Protein AF-A0A955C4C1-F1 (afdb_monomer_lite)

Sequence (138 aa):
RIKVFDVSSGAADKIATFLPFGDAFRGGVSVAVGDVNGDGTADLIAAAGVLGESHVEIYDGETGAMLDAFQLFADNPSSSPLRIAAKDFDGDGTLDNLFAALGSDKEISEVRQTTLDGSLVDTLVEDDDLFFGGYFLG

pLDDT: mean 85.58, std 10.73, range [47.62, 97.44]

Foldseek 3Di:
DDWQFDCVVVDTHTDDDDQPPHPPADQDWAWEWFAAPPPLAIKIWIFGAAQRQRKIWIADRPPRHTPAIDRQPPVPGHRHTKHWYWDDDPPPRHTFWIWIFGDDQFDRQWIFIAGPNNHTDDIDGD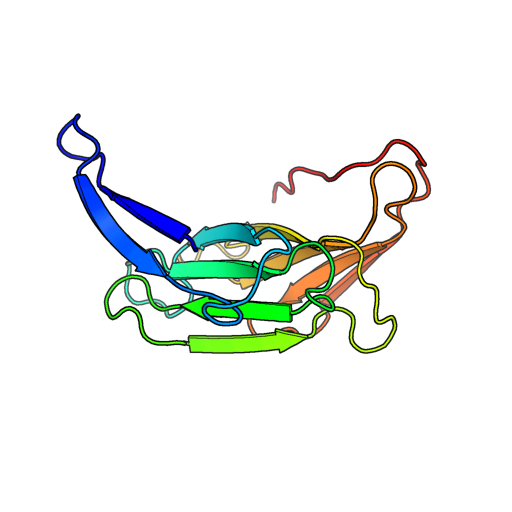PDRRDPDDDDDD

Structure (mmCIF, N/CA/C/O backbone):
data_AF-A0A955C4C1-F1
#
_entry.id   AF-A0A955C4C1-F1
#
loop_
_atom_site.group_PDB
_atom_site.id
_atom_site.type_symbol
_atom_site.label_atom_id
_atom_site.label_alt_id
_atom_site.label_comp_id
_atom_site.label_asym_id
_atom_site.label_entity_id
_atom_site.label_seq_id
_atom_site.pdbx_PDB_ins_code
_atom_site.Cartn_x
_atom_site.Cartn_y
_atom_site.Cartn_z
_atom_site.occupancy
_atom_site.B_iso_or_equiv
_atom_site.auth_seq_id
_atom_site.auth_comp_id
_atom_site.auth_asym_id
_atom_site.auth_atom_id
_atom_site.pdbx_PDB_model_num
ATOM 1 N N . ARG A 1 1 ? -6.569 -9.929 -2.643 1.00 89.00 1 ARG A N 1
ATOM 2 C CA . ARG A 1 1 ? -7.674 -9.671 -1.683 1.00 89.00 1 ARG A CA 1
ATOM 3 C C . ARG A 1 1 ? -7.084 -9.425 -0.310 1.00 89.00 1 ARG A C 1
ATOM 5 O O . ARG A 1 1 ? -6.317 -10.262 0.151 1.00 89.00 1 ARG A O 1
ATOM 12 N N . ILE A 1 2 ? -7.497 -8.341 0.331 1.00 93.00 2 ILE A N 1
ATOM 13 C CA . ILE A 1 2 ? -7.137 -7.963 1.699 1.00 93.00 2 ILE A CA 1
ATOM 14 C C . ILE A 1 2 ? -8.403 -8.051 2.553 1.00 93.00 2 ILE A C 1
ATOM 16 O O . ILE A 1 2 ? -9.497 -7.757 2.073 1.00 93.00 2 ILE A O 1
ATOM 20 N N . LYS A 1 3 ? -8.275 -8.508 3.797 1.00 93.62 3 LYS A N 1
ATOM 21 C CA . LYS A 1 3 ? -9.360 -8.504 4.785 1.00 93.62 3 LYS A CA 1
ATOM 22 C C . LYS A 1 3 ? -8.910 -7.650 5.957 1.00 93.62 3 LYS A C 1
ATOM 24 O O . LYS A 1 3 ? -7.807 -7.868 6.449 1.00 93.62 3 LYS A O 1
ATOM 29 N N . VAL A 1 4 ? -9.771 -6.742 6.392 1.00 92.62 4 VAL A N 1
ATOM 30 C CA . VAL A 1 4 ? -9.514 -5.883 7.549 1.00 92.62 4 VAL A CA 1
ATOM 31 C C . VAL A 1 4 ? -10.325 -6.403 8.721 1.00 92.62 4 VAL A C 1
ATOM 33 O O . VAL A 1 4 ? -11.488 -6.789 8.553 1.00 92.62 4 VAL A O 1
ATOM 36 N N . PHE A 1 5 ? -9.689 -6.445 9.884 1.00 92.75 5 PHE A N 1
ATOM 37 C CA . PHE A 1 5 ? -10.282 -6.912 11.125 1.00 92.75 5 PHE A CA 1
ATOM 38 C C . PHE A 1 5 ? -10.133 -5.829 12.188 1.00 92.75 5 PHE A C 1
ATOM 40 O O . PHE A 1 5 ? -9.036 -5.305 12.366 1.00 92.75 5 PHE A O 1
ATOM 47 N N . ASP A 1 6 ? -11.218 -5.536 12.892 1.00 89.75 6 ASP A N 1
ATOM 48 C CA . ASP A 1 6 ? -11.173 -4.838 14.170 1.00 89.75 6 ASP A CA 1
ATOM 49 C C . ASP A 1 6 ? -10.806 -5.856 15.258 1.00 89.75 6 ASP A C 1
ATOM 51 O O . ASP A 1 6 ? -11.292 -6.988 15.253 1.00 89.75 6 ASP A O 1
ATOM 55 N N . VAL A 1 7 ? -9.908 -5.468 16.159 1.00 92.38 7 VAL A N 1
ATOM 56 C CA . VAL A 1 7 ? -9.445 -6.284 17.292 1.00 92.38 7 VAL A CA 1
ATOM 57 C C . VAL A 1 7 ? -9.650 -5.590 18.642 1.00 92.38 7 VAL A C 1
ATOM 59 O O . VAL A 1 7 ? -9.230 -6.112 19.677 1.00 92.38 7 VAL A O 1
ATOM 62 N N . SER A 1 8 ? -10.306 -4.427 18.660 1.00 90.81 8 SER A N 1
ATOM 63 C CA . SER A 1 8 ? -10.542 -3.612 19.857 1.00 90.81 8 SER A CA 1
ATOM 64 C C . SER A 1 8 ? -11.399 -4.324 20.910 1.00 90.81 8 SER A C 1
ATOM 66 O O . SER A 1 8 ? -11.235 -4.096 22.108 1.00 90.81 8 SER A O 1
ATOM 68 N N . SER A 1 9 ? -12.264 -5.245 20.477 1.00 88.88 9 SER A N 1
ATOM 69 C CA . SER A 1 9 ? -13.132 -6.057 21.336 1.00 88.88 9 SER A CA 1
ATOM 70 C C . SER A 1 9 ? -12.412 -7.243 22.001 1.00 88.88 9 SER A C 1
ATOM 72 O O . SER A 1 9 ? -12.996 -7.930 22.841 1.00 88.88 9 SER A O 1
ATOM 74 N N . GLY A 1 10 ? -11.153 -7.514 21.631 1.00 89.56 10 GLY A N 1
ATOM 75 C CA . GLY A 1 10 ? -10.412 -8.718 22.022 1.00 89.56 10 GLY A CA 1
ATOM 76 C C . GLY A 1 10 ? -10.707 -9.952 21.155 1.00 89.56 10 GLY A C 1
ATOM 77 O O . GLY A 1 10 ? -10.033 -10.972 21.305 1.00 89.56 10 GLY A O 1
ATOM 78 N N . ALA A 1 11 ? -11.664 -9.864 20.227 1.00 92.38 11 ALA A N 1
ATOM 79 C CA . ALA A 1 11 ? -11.874 -10.815 19.137 1.00 92.38 11 ALA A CA 1
ATOM 80 C C . ALA A 1 11 ? -11.568 -10.137 17.792 1.00 92.38 11 ALA A C 1
ATOM 82 O O . ALA A 1 11 ? -11.680 -8.924 17.674 1.00 92.38 11 ALA A O 1
ATOM 83 N N . ALA A 1 12 ? -11.165 -10.914 16.782 1.00 94.50 12 ALA A N 1
ATOM 84 C CA . ALA A 1 12 ? -10.939 -10.390 15.436 1.00 94.50 12 ALA A CA 1
ATOM 85 C C . ALA A 1 12 ? -12.250 -10.383 14.636 1.00 94.50 12 ALA A C 1
ATOM 87 O O . ALA A 1 12 ? -12.643 -11.404 14.059 1.00 94.50 12 ALA A O 1
ATOM 88 N N . ASP A 1 13 ? -12.901 -9.227 14.575 1.00 94.00 13 ASP A N 1
ATOM 89 C CA . ASP A 1 13 ? -14.137 -9.006 13.834 1.00 94.00 13 ASP A CA 1
ATOM 90 C C . ASP A 1 13 ? -13.813 -8.464 12.441 1.00 94.00 13 ASP A C 1
ATOM 92 O O . ASP A 1 13 ? -13.223 -7.402 12.283 1.00 94.00 13 ASP A O 1
ATOM 96 N N . LYS A 1 14 ? -14.165 -9.199 11.382 1.00 93.69 14 LYS A N 1
ATOM 97 C CA . LYS A 1 14 ? -13.886 -8.750 10.009 1.00 93.69 14 LYS A CA 1
ATOM 98 C C . LYS A 1 14 ? -14.801 -7.578 9.639 1.00 93.69 14 LYS A C 1
ATOM 100 O O . LYS A 1 14 ? -15.997 -7.798 9.451 1.00 93.69 14 LYS A O 1
ATOM 105 N N . ILE A 1 15 ? -14.223 -6.401 9.412 1.00 92.06 15 ILE A N 1
ATOM 106 C CA . ILE A 1 15 ? -14.960 -5.162 9.117 1.00 92.06 15 ILE A CA 1
ATOM 107 C C . ILE A 1 15 ? -14.941 -4.762 7.638 1.00 92.06 15 ILE A C 1
ATOM 109 O O . ILE A 1 15 ? -15.907 -4.179 7.161 1.00 92.06 15 ILE A O 1
ATOM 113 N N . ALA A 1 16 ? -13.911 -5.146 6.875 1.00 91.44 16 ALA A N 1
ATOM 114 C CA . ALA A 1 16 ? -13.825 -4.792 5.456 1.00 91.44 16 ALA A CA 1
ATOM 115 C C . ALA A 1 16 ? -13.140 -5.867 4.602 1.00 91.44 16 ALA A C 1
ATOM 117 O O . ALA A 1 16 ? -12.511 -6.820 5.085 1.00 91.44 16 ALA A O 1
ATOM 118 N N . THR A 1 17 ? -13.287 -5.751 3.284 1.00 93.44 17 THR A N 1
ATOM 119 C CA . THR A 1 17 ? -12.558 -6.561 2.305 1.00 93.44 17 THR A CA 1
ATOM 120 C C . THR A 1 17 ? -12.256 -5.718 1.077 1.00 93.44 17 THR A C 1
ATOM 122 O O . THR A 1 17 ? -13.180 -5.238 0.433 1.00 93.44 17 THR A O 1
ATOM 125 N N . PHE A 1 18 ? -10.976 -5.635 0.723 1.00 94.00 18 PHE A N 1
ATOM 126 C CA . PHE A 1 18 ? -10.491 -4.914 -0.449 1.00 94.00 18 PHE A CA 1
ATOM 127 C C . PHE A 1 18 ? -9.989 -5.889 -1.517 1.00 94.00 18 PHE A C 1
ATOM 129 O O . PHE A 1 18 ? -9.452 -6.973 -1.219 1.00 94.00 18 PHE A O 1
ATOM 136 N N . LEU A 1 19 ? -10.172 -5.515 -2.780 1.00 94.19 19 LEU A N 1
ATOM 137 C CA . LEU A 1 19 ? -9.802 -6.305 -3.956 1.00 94.19 19 LEU A CA 1
ATOM 138 C C . LEU A 1 19 ? -8.861 -5.486 -4.846 1.00 94.19 19 LEU A C 1
ATOM 140 O O . LEU A 1 19 ? -9.221 -5.190 -5.983 1.00 94.19 19 LEU A O 1
ATOM 144 N N . PRO A 1 20 ? -7.672 -5.125 -4.327 1.00 94.38 20 PRO A N 1
ATOM 145 C CA . PRO A 1 20 ? -6.757 -4.292 -5.082 1.00 94.38 20 PRO A CA 1
ATOM 146 C C . PRO A 1 20 ? -6.271 -5.012 -6.336 1.00 94.38 20 PRO A C 1
ATOM 148 O O . PRO A 1 20 ? -6.124 -6.247 -6.323 1.00 94.38 20 PRO A O 1
ATOM 151 N N . PHE A 1 21 ? -6.037 -4.244 -7.401 1.00 94.12 21 PHE A N 1
ATOM 152 C CA . PHE A 1 21 ? -5.589 -4.717 -8.718 1.00 94.12 21 PHE A CA 1
ATOM 153 C C . PHE A 1 21 ? -6.580 -5.673 -9.414 1.00 94.12 21 PHE A C 1
ATOM 155 O O . PHE A 1 21 ? -6.236 -6.405 -10.347 1.00 94.12 21 PHE A O 1
ATOM 162 N N . GLY A 1 22 ? -7.833 -5.686 -8.953 1.00 91.62 22 GLY A N 1
ATOM 163 C CA . GLY A 1 22 ? -8.921 -6.481 -9.508 1.00 91.62 22 GLY A CA 1
ATOM 164 C C . GLY A 1 22 ? -8.968 -7.947 -9.054 1.00 91.62 22 GLY A C 1
ATOM 165 O O . GLY A 1 22 ? -8.019 -8.554 -8.553 1.00 91.62 22 GLY A O 1
ATOM 166 N N . ASP A 1 23 ? -10.125 -8.571 -9.281 1.00 90.94 23 ASP A N 1
ATOM 167 C CA . ASP A 1 23 ? -10.459 -9.906 -8.760 1.00 90.94 23 ASP A CA 1
ATOM 168 C C . ASP A 1 23 ? -9.628 -11.059 -9.329 1.00 90.94 23 ASP A C 1
ATOM 170 O O . ASP A 1 23 ? -9.567 -12.149 -8.742 1.00 90.94 23 ASP A O 1
ATOM 174 N N . ALA A 1 24 ? -8.989 -10.844 -10.476 1.00 92.44 24 ALA A N 1
ATOM 175 C CA . ALA A 1 24 ? -8.155 -11.834 -11.145 1.00 92.44 24 ALA A CA 1
ATOM 176 C C . ALA A 1 24 ? -6.690 -11.790 -10.690 1.00 92.44 24 ALA A C 1
ATOM 178 O O . ALA A 1 24 ? -5.954 -12.733 -10.977 1.00 92.44 24 ALA A O 1
ATOM 179 N N . PHE A 1 25 ? -6.266 -10.765 -9.944 1.00 92.31 25 PHE A N 1
ATOM 180 C CA . PHE A 1 25 ? -4.866 -10.617 -9.563 1.00 92.31 25 PHE A CA 1
ATOM 181 C C . PHE A 1 25 ? -4.422 -11.688 -8.557 1.00 92.31 25 PHE A C 1
ATOM 183 O O . PHE A 1 25 ? -5.117 -11.999 -7.580 1.00 92.31 25 PHE A O 1
ATOM 190 N N . ARG A 1 26 ? -3.266 -12.307 -8.819 1.00 91.06 26 ARG A N 1
ATOM 191 C CA . ARG A 1 26 ? -2.702 -13.416 -8.023 1.00 91.06 26 ARG A CA 1
ATOM 192 C C . ARG A 1 26 ? -1.248 -13.184 -7.602 1.00 91.06 26 ARG A C 1
ATOM 194 O O . ARG A 1 26 ? -0.651 -14.088 -7.031 1.00 91.06 26 ARG A O 1
ATOM 201 N N . GLY A 1 27 ? -0.710 -11.986 -7.826 1.00 89.69 27 GLY A N 1
ATOM 202 C CA . GLY A 1 27 ? 0.685 -11.637 -7.539 1.00 89.69 27 GLY A CA 1
ATOM 203 C C . GLY A 1 27 ? 1.072 -11.558 -6.064 1.00 89.69 27 GLY A C 1
ATOM 204 O O . GLY A 1 27 ? 2.250 -11.433 -5.738 1.00 89.69 27 GLY A O 1
ATOM 205 N N . GLY A 1 28 ? 0.090 -11.631 -5.163 1.00 90.31 28 GLY A N 1
ATOM 206 C CA . GLY A 1 28 ? 0.269 -11.255 -3.762 1.00 90.31 28 GLY A CA 1
ATOM 207 C C . GLY A 1 28 ? 0.192 -9.739 -3.581 1.00 90.31 28 GLY A C 1
ATOM 208 O O . GLY A 1 28 ? 0.186 -8.991 -4.552 1.00 90.31 28 GLY A O 1
ATOM 209 N N . VAL A 1 29 ? 0.064 -9.288 -2.336 1.00 92.69 29 VAL A N 1
ATOM 210 C CA . VAL A 1 29 ? -0.079 -7.864 -2.007 1.00 92.69 29 VAL A CA 1
ATOM 211 C C . VAL A 1 29 ? 0.733 -7.574 -0.749 1.00 92.69 29 VAL A C 1
ATOM 213 O O . VAL A 1 29 ? 0.618 -8.318 0.227 1.00 92.69 29 VAL A O 1
ATOM 216 N N . SER A 1 30 ? 1.553 -6.525 -0.784 1.00 91.88 30 SER A N 1
ATOM 217 C CA . SER A 1 30 ? 2.172 -5.920 0.400 1.00 91.88 30 SER A CA 1
ATOM 218 C C . SER A 1 30 ? 1.276 -4.778 0.875 1.00 91.88 30 SER A C 1
ATOM 220 O O . SER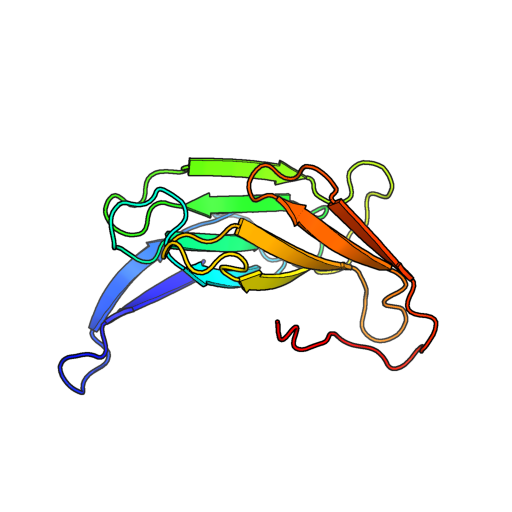 A 1 30 ? 0.649 -4.115 0.052 1.00 91.88 30 SER A O 1
ATOM 222 N N . VAL A 1 31 ? 1.147 -4.591 2.188 1.00 94.12 31 VAL A N 1
ATOM 223 C CA . VAL A 1 31 ? 0.230 -3.600 2.763 1.00 94.12 31 VAL A CA 1
ATOM 224 C C . VAL A 1 31 ? 0.949 -2.712 3.767 1.00 94.12 31 VAL A C 1
ATOM 226 O O . VAL A 1 31 ? 1.786 -3.201 4.526 1.00 94.12 31 VAL A O 1
ATOM 229 N N . ALA A 1 32 ? 0.571 -1.440 3.788 1.00 92.50 32 ALA A N 1
ATOM 230 C CA . ALA A 1 32 ? 0.842 -0.489 4.859 1.00 92.50 32 ALA A CA 1
ATOM 231 C C . ALA A 1 32 ? -0.476 0.202 5.248 1.00 92.50 32 ALA A C 1
ATOM 233 O O . ALA A 1 32 ? -1.453 0.137 4.497 1.00 92.50 32 ALA A O 1
ATOM 234 N N . VAL A 1 33 ? -0.522 0.801 6.438 1.00 92.62 33 VAL A N 1
ATOM 235 C CA . VAL A 1 33 ? -1.723 1.462 6.967 1.00 92.62 33 VAL A CA 1
ATOM 236 C C . VAL A 1 33 ? -1.358 2.728 7.733 1.00 92.62 33 VAL A C 1
ATOM 238 O O . VAL A 1 33 ? -0.296 2.780 8.355 1.00 92.62 33 VAL A O 1
ATOM 241 N N . GLY A 1 34 ? -2.259 3.704 7.718 1.00 92.06 34 GLY A N 1
ATOM 242 C CA . GLY A 1 34 ? -2.189 4.960 8.469 1.00 92.06 34 GLY A CA 1
ATOM 243 C C . GLY A 1 34 ? -3.117 5.997 7.840 1.00 92.06 34 GLY A C 1
ATOM 244 O O . GLY A 1 34 ? -3.610 5.765 6.744 1.00 92.06 34 GLY A O 1
ATOM 245 N N . ASP A 1 35 ? -3.404 7.082 8.548 1.00 94.75 35 ASP A N 1
ATOM 246 C CA . ASP A 1 35 ? -4.318 8.129 8.073 1.00 94.75 35 ASP A CA 1
ATOM 247 C C . ASP A 1 35 ? -3.677 8.899 6.909 1.00 94.75 35 ASP A C 1
ATOM 249 O O . ASP A 1 35 ? -2.642 9.527 7.097 1.00 94.75 35 ASP A O 1
ATOM 253 N N . VAL A 1 36 ? -4.221 8.791 5.697 1.00 94.88 36 VAL A N 1
ATOM 254 C CA . VAL A 1 36 ? -3.695 9.441 4.483 1.00 94.88 36 VAL A CA 1
ATOM 255 C C . VAL A 1 36 ? -4.477 10.710 4.161 1.00 94.88 36 VAL A C 1
ATOM 257 O O . VAL A 1 36 ? -3.905 11.678 3.662 1.00 94.88 36 VAL A O 1
ATOM 260 N N . ASN A 1 37 ? -5.788 10.709 4.396 1.00 94.56 37 ASN A N 1
ATOM 261 C CA . ASN A 1 37 ? -6.670 11.816 4.026 1.00 94.56 37 ASN A CA 1
ATOM 262 C C . ASN A 1 37 ? -6.905 12.834 5.169 1.00 94.56 37 ASN A C 1
ATOM 264 O O . ASN A 1 37 ? -7.525 13.876 4.929 1.00 94.56 37 ASN A O 1
ATOM 268 N N . GLY A 1 38 ? -6.398 12.564 6.375 1.00 94.31 38 GLY A N 1
ATOM 269 C CA . GLY A 1 38 ? -6.504 13.414 7.560 1.00 94.31 38 GLY A CA 1
ATOM 270 C C . GLY A 1 38 ? -7.853 13.343 8.274 1.00 94.31 38 GLY A C 1
ATOM 271 O O . GLY A 1 38 ? -8.231 14.306 8.953 1.00 94.31 38 GLY A O 1
ATOM 272 N N . ASP A 1 39 ? -8.615 12.261 8.099 1.00 94.81 39 ASP A N 1
ATOM 273 C CA . ASP A 1 39 ? -9.936 12.089 8.716 1.00 94.81 39 ASP A CA 1
ATOM 274 C C . ASP A 1 39 ? -9.895 11.440 10.116 1.00 94.81 39 ASP A C 1
ATOM 276 O O . ASP A 1 39 ? -10.908 11.403 10.825 1.00 94.81 39 ASP A O 1
ATOM 280 N N . GLY A 1 40 ? -8.715 11.003 10.563 1.00 93.31 40 GLY A N 1
ATOM 281 C CA . GLY A 1 40 ? -8.489 10.329 11.839 1.00 93.31 40 GLY A CA 1
ATOM 282 C C . GLY A 1 40 ? -8.707 8.812 11.803 1.00 93.31 40 GLY A C 1
ATOM 283 O O . GLY A 1 40 ? -8.567 8.156 12.843 1.00 93.31 40 GLY A O 1
ATOM 284 N N . THR A 1 41 ? -9.037 8.241 10.645 1.00 92.44 41 THR A N 1
ATOM 285 C CA . THR A 1 41 ? -9.162 6.804 10.385 1.00 92.44 41 THR A CA 1
ATOM 286 C C . THR A 1 41 ? -7.946 6.313 9.609 1.00 92.44 41 THR A C 1
ATOM 288 O O . THR A 1 41 ? -7.416 6.979 8.734 1.00 92.44 41 THR A O 1
ATOM 291 N N . ALA A 1 42 ? -7.461 5.113 9.937 1.00 93.06 42 ALA A N 1
ATOM 292 C CA . ALA A 1 42 ? -6.342 4.539 9.201 1.00 93.06 42 ALA A CA 1
ATOM 293 C C . ALA A 1 42 ? -6.788 4.042 7.817 1.00 93.06 42 ALA A C 1
ATOM 295 O O . ALA A 1 42 ? -7.620 3.135 7.721 1.00 93.06 42 ALA A O 1
ATOM 296 N N . ASP A 1 43 ? -6.145 4.557 6.778 1.00 95.31 43 ASP A N 1
ATOM 297 C CA . ASP A 1 43 ? -6.321 4.162 5.387 1.00 95.31 43 ASP A CA 1
ATOM 298 C C . ASP A 1 43 ? -5.442 2.960 5.023 1.00 95.31 43 ASP A C 1
ATOM 300 O O . ASP A 1 43 ? -4.490 2.591 5.723 1.00 95.31 43 ASP A O 1
ATOM 304 N N . LEU A 1 44 ? -5.775 2.309 3.908 1.00 96.25 44 LEU A N 1
ATOM 305 C CA . LEU A 1 44 ? -5.071 1.141 3.392 1.00 96.25 44 LEU A CA 1
ATOM 306 C C . LEU A 1 44 ? -4.227 1.512 2.174 1.00 96.25 44 LEU A C 1
ATOM 308 O O . LEU A 1 44 ? -4.761 1.885 1.134 1.00 96.25 44 LEU A O 1
ATOM 312 N N . ILE A 1 45 ? -2.924 1.250 2.249 1.00 96.50 45 ILE A N 1
ATOM 313 C CA . ILE A 1 45 ? -2.012 1.318 1.105 1.00 96.50 45 ILE A CA 1
ATOM 314 C C . ILE A 1 45 ? -1.704 -0.115 0.668 1.00 96.50 45 ILE A C 1
ATOM 316 O O . ILE A 1 45 ? -1.154 -0.911 1.435 1.00 96.50 45 ILE A O 1
ATOM 320 N N . ALA A 1 46 ? -2.067 -0.462 -0.563 1.00 96.00 46 ALA A N 1
ATOM 321 C CA . ALA A 1 46 ? -1.828 -1.767 -1.160 1.00 96.00 46 ALA A CA 1
ATOM 322 C C . ALA A 1 46 ? -0.790 -1.651 -2.276 1.00 96.00 46 ALA A C 1
ATOM 324 O O . ALA A 1 46 ? -0.982 -0.920 -3.239 1.00 96.00 46 ALA A O 1
ATOM 325 N N . ALA A 1 47 ? 0.281 -2.431 -2.176 1.00 93.50 47 ALA A N 1
ATOM 326 C CA . ALA A 1 47 ? 1.332 -2.531 -3.178 1.00 93.50 47 ALA A CA 1
ATOM 327 C C . ALA A 1 47 ? 1.301 -3.898 -3.860 1.00 93.50 47 ALA A C 1
ATOM 329 O O . ALA A 1 47 ? 1.250 -4.951 -3.208 1.00 93.50 47 ALA A O 1
ATOM 330 N N . ALA A 1 48 ? 1.333 -3.884 -5.187 1.00 92.50 48 ALA A N 1
ATOM 331 C CA . ALA A 1 48 ? 1.216 -5.086 -5.982 1.00 92.50 48 ALA A CA 1
ATOM 332 C C . ALA A 1 48 ? 2.478 -5.957 -5.858 1.00 92.50 48 ALA A C 1
ATOM 334 O O . ALA A 1 48 ? 3.615 -5.486 -5.902 1.00 92.50 48 ALA A O 1
ATOM 335 N N . GLY A 1 49 ? 2.262 -7.259 -5.675 1.00 88.19 49 GLY A N 1
ATOM 336 C CA . GLY A 1 49 ? 3.325 -8.254 -5.687 1.00 88.19 49 GLY A CA 1
ATOM 337 C C . GLY A 1 49 ? 3.762 -8.622 -7.107 1.00 88.19 49 GLY A C 1
ATOM 338 O O . GLY A 1 49 ? 3.772 -7.797 -8.017 1.00 88.19 49 GLY A O 1
ATOM 339 N N . VAL A 1 50 ? 4.123 -9.889 -7.307 1.00 86.31 50 VAL A N 1
ATOM 340 C CA . VAL A 1 50 ? 4.666 -10.380 -8.583 1.00 86.31 50 VAL A CA 1
ATOM 341 C C . VAL A 1 50 ? 3.667 -10.150 -9.723 1.00 86.31 50 VAL A C 1
ATOM 343 O O . VAL A 1 50 ? 2.475 -10.383 -9.544 1.00 86.31 50 VAL A O 1
ATOM 346 N N . LEU A 1 51 ? 4.136 -9.735 -10.905 1.00 85.31 51 LEU A N 1
ATOM 347 C CA . LEU A 1 51 ? 3.287 -9.345 -12.056 1.00 85.31 51 LEU A CA 1
ATOM 348 C C . LEU A 1 51 ? 2.393 -8.116 -11.800 1.00 85.31 51 LEU A C 1
ATOM 350 O O . LEU A 1 51 ? 1.471 -7.858 -12.569 1.00 85.31 51 LEU A O 1
ATOM 354 N N . GLY A 1 52 ? 2.631 -7.393 -10.709 1.00 85.12 52 GLY A N 1
ATOM 355 C CA . GLY A 1 52 ? 1.895 -6.193 -10.332 1.00 85.12 52 GLY A CA 1
ATOM 356 C C . GLY A 1 52 ? 2.450 -4.894 -10.908 1.00 85.12 52 GLY A C 1
ATOM 357 O O . GLY A 1 52 ? 1.883 -3.843 -10.644 1.00 85.12 52 GLY A O 1
ATOM 358 N N . GLU A 1 53 ? 3.569 -4.963 -11.637 1.00 86.69 53 GLU A N 1
ATOM 359 C CA . GLU A 1 53 ? 4.226 -3.831 -12.313 1.00 86.69 53 GLU A CA 1
ATOM 360 C C . GLU A 1 53 ? 4.466 -2.612 -11.405 1.00 86.69 53 GLU A C 1
ATOM 362 O O . GLU A 1 53 ? 4.404 -1.469 -11.855 1.00 86.69 53 GLU A O 1
ATOM 367 N N . SER A 1 54 ? 4.745 -2.853 -10.118 1.00 87.50 54 SER A N 1
ATOM 368 C CA . SER A 1 54 ? 4.949 -1.815 -9.095 1.00 87.50 54 SER A CA 1
ATOM 369 C C . SER A 1 54 ? 3.759 -0.863 -8.912 1.00 87.50 54 SER A C 1
ATOM 371 O O . SER A 1 54 ? 3.945 0.313 -8.589 1.00 87.50 54 SER A O 1
ATOM 373 N N . HIS A 1 55 ? 2.540 -1.360 -9.127 1.00 92.44 55 HIS A N 1
ATOM 374 C CA . HIS A 1 55 ? 1.317 -0.602 -8.892 1.00 92.44 55 HIS A CA 1
ATOM 375 C C . HIS A 1 55 ? 1.029 -0.464 -7.392 1.00 92.44 55 HIS A C 1
ATOM 377 O O . HIS A 1 55 ? 1.164 -1.426 -6.625 1.00 92.44 55 HIS A O 1
ATOM 383 N N . VAL A 1 56 ? 0.597 0.725 -6.990 1.00 94.94 56 VAL A N 1
ATOM 384 C CA . VAL A 1 56 ? 0.129 1.047 -5.642 1.00 94.94 56 VAL A CA 1
ATOM 385 C C . VAL A 1 56 ? -1.286 1.601 -5.752 1.00 94.94 56 VAL A C 1
ATOM 387 O O . VAL A 1 56 ? -1.554 2.433 -6.610 1.00 94.94 56 VAL A O 1
ATOM 390 N N . GLU A 1 57 ? -2.187 1.123 -4.901 1.00 96.88 57 GLU A N 1
ATOM 391 C CA . GLU A 1 57 ? -3.544 1.652 -4.738 1.00 96.88 57 GLU A CA 1
ATOM 392 C C . GLU A 1 57 ? -3.744 2.036 -3.268 1.00 96.88 57 GLU A C 1
ATOM 394 O O . GLU A 1 57 ? -3.395 1.262 -2.369 1.00 96.88 57 GLU A O 1
ATOM 399 N N . ILE A 1 58 ? -4.318 3.213 -3.025 1.00 97.06 58 ILE A N 1
ATOM 400 C CA . ILE A 1 58 ? -4.641 3.731 -1.695 1.00 97.06 58 ILE A CA 1
ATOM 401 C C . ILE A 1 58 ? -6.157 3.783 -1.546 1.00 97.06 58 ILE A C 1
ATOM 403 O O . ILE A 1 58 ? -6.868 4.274 -2.425 1.00 97.06 58 ILE A O 1
ATOM 407 N N . TYR A 1 59 ? -6.650 3.274 -0.423 1.00 97.44 59 TYR A N 1
ATOM 408 C CA . TYR A 1 59 ? -8.064 3.194 -0.106 1.00 97.44 59 TYR A CA 1
ATOM 409 C C . TYR A 1 59 ? -8.363 3.847 1.232 1.00 97.44 59 TYR A C 1
ATOM 411 O O . TYR A 1 59 ? -7.704 3.548 2.224 1.00 97.44 59 TYR A O 1
ATOM 419 N N . ASP A 1 60 ? -9.423 4.637 1.240 1.00 96.12 60 ASP A N 1
ATOM 420 C CA . ASP A 1 60 ? -10.030 5.224 2.421 1.00 96.12 60 ASP A CA 1
ATOM 421 C C . ASP A 1 60 ? -10.503 4.115 3.378 1.00 96.12 60 ASP A C 1
ATOM 423 O O . ASP A 1 60 ? -11.218 3.184 2.979 1.00 96.12 60 ASP A O 1
ATOM 427 N N . GLY A 1 61 ? -10.066 4.184 4.631 1.00 93.94 61 GLY A N 1
ATOM 428 C CA . GLY A 1 61 ? -10.368 3.207 5.670 1.00 93.94 61 GLY A CA 1
ATOM 429 C C . GLY A 1 61 ? -11.795 3.292 6.211 1.00 93.94 61 GLY A C 1
ATOM 430 O O . GLY A 1 61 ? -12.338 2.270 6.646 1.00 93.94 61 GLY A O 1
ATOM 431 N N . GLU A 1 62 ? -12.416 4.471 6.158 1.00 93.88 62 GLU A N 1
ATOM 432 C CA . GLU A 1 62 ? -13.785 4.715 6.617 1.00 93.88 62 GLU A CA 1
ATOM 433 C C . GLU A 1 62 ? -14.807 4.331 5.537 1.00 93.88 62 GLU A C 1
ATOM 435 O O . GLU A 1 62 ? -15.763 3.587 5.789 1.00 93.88 62 GLU A O 1
ATOM 440 N N . THR A 1 63 ? -14.607 4.816 4.314 1.00 95.00 63 THR A N 1
ATOM 441 C CA . THR A 1 63 ? -15.572 4.697 3.213 1.00 95.00 63 THR A CA 1
ATOM 442 C C . THR A 1 63 ? -15.279 3.526 2.280 1.00 95.00 63 THR A C 1
ATOM 444 O O . THR A 1 63 ? -16.179 3.043 1.583 1.00 95.00 63 THR A O 1
ATOM 447 N N . 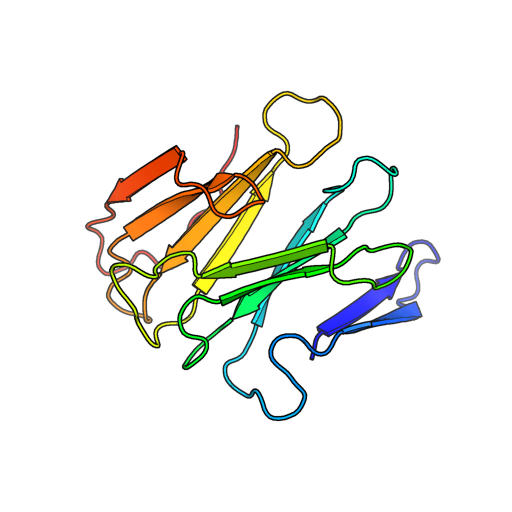GLY A 1 64 ? -14.034 3.049 2.250 1.00 93.94 64 GLY A N 1
ATOM 448 C CA . GLY A 1 64 ? -13.560 2.047 1.300 1.00 93.94 64 GLY A CA 1
ATOM 449 C C . GLY A 1 64 ? -13.336 2.581 -0.119 1.00 93.94 64 GLY A C 1
ATOM 450 O O . GLY A 1 64 ? -13.085 1.785 -1.030 1.00 93.94 64 GLY A O 1
ATOM 451 N N . ALA A 1 65 ? -13.471 3.892 -0.337 1.00 95.94 65 ALA A N 1
ATOM 452 C CA . ALA A 1 65 ? -13.239 4.525 -1.629 1.00 95.94 65 ALA A CA 1
ATOM 453 C C . ALA A 1 65 ? -11.751 4.502 -2.001 1.00 95.94 65 ALA A C 1
ATOM 455 O O . ALA A 1 65 ? -10.884 4.524 -1.138 1.00 95.94 65 ALA A O 1
ATOM 456 N N . MET A 1 66 ? -11.441 4.471 -3.297 1.00 96.31 66 MET A N 1
ATOM 457 C CA . MET A 1 66 ? -10.061 4.640 -3.752 1.00 96.31 66 MET A CA 1
ATOM 458 C C . MET A 1 66 ? -9.685 6.121 -3.649 1.00 96.31 66 MET A C 1
ATOM 460 O O . MET A 1 66 ? -10.369 6.959 -4.240 1.00 96.31 66 MET A O 1
ATOM 464 N N . LEU A 1 67 ? -8.624 6.419 -2.901 1.00 96.00 67 LEU A N 1
ATOM 465 C CA . LEU A 1 67 ? -8.071 7.763 -2.738 1.00 96.00 67 LEU A CA 1
ATOM 466 C C . LEU A 1 67 ? -7.092 8.085 -3.866 1.00 96.00 67 LEU A C 1
ATOM 468 O O . LEU A 1 67 ? -7.192 9.148 -4.473 1.00 96.00 67 LEU A O 1
ATOM 472 N N . ASP A 1 68 ? -6.192 7.148 -4.175 1.00 95.88 68 ASP A N 1
ATOM 473 C CA . ASP A 1 68 ? -5.193 7.322 -5.228 1.00 95.88 68 ASP A CA 1
ATOM 474 C C . ASP A 1 68 ? -4.704 5.982 -5.801 1.00 95.88 68 ASP A C 1
ATOM 476 O O . ASP A 1 68 ? -4.895 4.920 -5.198 1.00 95.88 68 ASP A O 1
ATOM 480 N N . ALA A 1 69 ? -4.077 6.030 -6.976 1.00 95.19 69 ALA A N 1
ATOM 481 C CA . ALA A 1 69 ? -3.403 4.903 -7.600 1.00 95.19 69 ALA A CA 1
ATOM 482 C C . ALA A 1 69 ? -2.284 5.367 -8.543 1.00 95.19 69 ALA A C 1
ATOM 484 O O . ALA A 1 69 ? -2.497 6.196 -9.430 1.00 95.19 69 ALA A O 1
ATOM 485 N N . PHE A 1 70 ? -1.097 4.777 -8.407 1.00 93.38 70 PHE A N 1
ATOM 486 C CA . PHE A 1 70 ? 0.074 5.154 -9.200 1.00 93.38 70 PHE A CA 1
ATOM 487 C C . PHE A 1 70 ? 1.050 3.990 -9.399 1.00 93.38 70 PHE A C 1
ATOM 489 O O . PHE A 1 70 ? 0.983 2.948 -8.744 1.00 93.38 70 PHE A O 1
ATOM 496 N N . GLN A 1 71 ? 1.984 4.174 -10.333 1.00 90.44 71 GLN A N 1
ATOM 497 C CA . GLN A 1 71 ? 3.048 3.220 -10.631 1.00 90.44 71 GLN A CA 1
ATOM 498 C C . GLN A 1 71 ? 4.395 3.773 -10.154 1.00 90.44 71 GLN A C 1
ATOM 500 O O . GLN A 1 71 ? 4.929 4.708 -10.745 1.00 90.44 71 GLN A O 1
ATOM 505 N 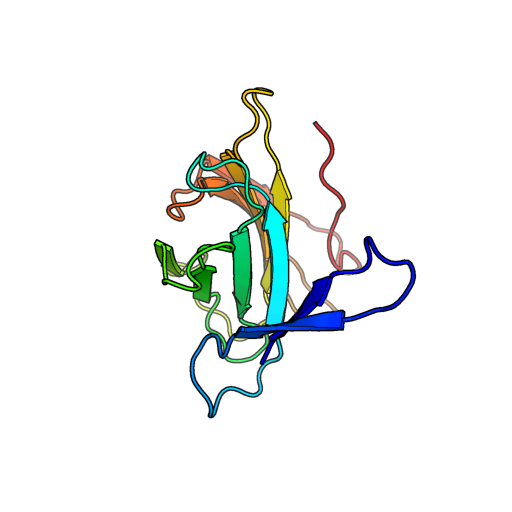N . LEU A 1 72 ? 4.959 3.182 -9.098 1.00 86.12 72 LEU A N 1
ATOM 506 C CA . LEU A 1 72 ? 6.099 3.768 -8.377 1.00 86.12 72 LEU A CA 1
ATOM 507 C C . LEU A 1 72 ? 7.449 3.599 -9.113 1.00 86.12 72 LEU A C 1
ATOM 509 O O . LEU A 1 72 ? 8.341 4.435 -8.990 1.00 86.12 72 LEU A O 1
ATOM 513 N N . PHE A 1 73 ? 7.584 2.549 -9.928 1.00 82.19 73 PHE A N 1
ATOM 514 C CA . PHE A 1 73 ? 8.775 2.256 -10.744 1.00 82.19 73 PHE A CA 1
ATOM 515 C C . PHE A 1 73 ? 8.447 2.237 -12.249 1.00 82.19 73 PHE A C 1
ATOM 517 O O . PHE A 1 73 ? 8.793 1.299 -12.963 1.00 82.19 73 PHE A O 1
ATOM 524 N N . ALA A 1 74 ? 7.728 3.249 -12.746 1.00 82.81 74 ALA A N 1
ATOM 525 C CA . ALA A 1 74 ? 7.314 3.317 -14.156 1.00 82.81 74 ALA A CA 1
ATOM 526 C C . ALA A 1 74 ? 8.492 3.447 -15.148 1.00 82.81 74 ALA A C 1
ATOM 528 O O . ALA A 1 74 ? 8.391 3.044 -16.306 1.00 82.81 74 ALA A O 1
ATOM 529 N N . ASP A 1 75 ? 9.612 4.003 -14.695 1.00 79.88 75 ASP A N 1
ATOM 530 C CA . ASP A 1 75 ? 10.877 4.157 -15.420 1.00 79.88 75 ASP A CA 1
ATOM 531 C C . ASP A 1 75 ? 11.736 2.880 -15.429 1.00 79.88 75 ASP A C 1
ATOM 533 O O . ASP A 1 75 ? 12.582 2.715 -16.308 1.00 79.88 75 ASP A O 1
ATOM 537 N N . ASN A 1 76 ? 11.485 1.962 -14.494 1.00 74.31 76 ASN A N 1
ATOM 538 C CA . ASN A 1 76 ? 12.123 0.651 -14.405 1.00 74.31 76 ASN A CA 1
ATOM 539 C C . ASN A 1 76 ? 11.072 -0.442 -14.121 1.00 74.31 76 ASN A C 1
ATOM 541 O O . ASN A 1 76 ? 11.033 -1.012 -13.024 1.00 74.31 76 ASN A O 1
ATOM 545 N N . PRO A 1 77 ? 10.170 -0.713 -15.083 1.00 69.06 77 PRO A N 1
ATOM 546 C CA . PRO A 1 77 ? 9.058 -1.619 -14.859 1.00 69.06 77 PRO A CA 1
ATOM 547 C C . PRO A 1 77 ? 9.576 -3.042 -14.647 1.00 69.06 77 PRO A C 1
ATOM 549 O O . PRO A 1 77 ? 10.187 -3.649 -15.529 1.00 69.06 77 PRO A O 1
ATOM 552 N N . SER A 1 78 ? 9.294 -3.591 -13.468 1.00 70.12 78 SER A N 1
ATOM 553 C CA . SER A 1 78 ? 9.649 -4.956 -13.097 1.00 70.12 78 SER A CA 1
ATOM 554 C C . SER A 1 78 ? 8.419 -5.727 -12.640 1.00 70.12 78 SER A C 1
ATOM 556 O O . SER A 1 78 ? 7.476 -5.180 -12.072 1.00 70.12 78 SER A O 1
ATOM 558 N N . SER A 1 79 ? 8.447 -7.037 -12.871 1.00 73.75 79 SER A N 1
ATOM 559 C CA . SER A 1 79 ? 7.456 -7.961 -12.316 1.00 73.75 79 SER A CA 1
ATOM 560 C C . SER A 1 79 ? 7.827 -8.457 -10.918 1.00 73.75 79 SER A C 1
ATOM 562 O O . SER A 1 79 ? 7.110 -9.295 -10.372 1.00 73.75 79 SER A O 1
ATOM 564 N N . SER A 1 80 ? 8.927 -7.958 -10.347 1.00 79.81 80 SER A N 1
ATOM 565 C CA . SER A 1 80 ? 9.330 -8.222 -8.969 1.00 79.81 80 SER A CA 1
ATOM 566 C C . SER A 1 80 ? 8.303 -7.674 -7.978 1.00 79.81 80 SER A C 1
ATOM 568 O O . SER A 1 80 ? 7.625 -6.686 -8.259 1.00 79.81 80 SER A O 1
ATOM 570 N N . PRO A 1 81 ? 8.151 -8.312 -6.810 1.00 79.19 81 PRO A N 1
ATOM 571 C CA . PRO A 1 81 ? 7.157 -7.879 -5.852 1.00 79.19 81 PRO A CA 1
ATOM 572 C C . PRO A 1 81 ? 7.609 -6.606 -5.127 1.00 79.19 81 PRO A C 1
ATOM 574 O O . PRO A 1 81 ? 8.753 -6.509 -4.686 1.00 79.19 81 PRO A O 1
ATOM 577 N N . LEU A 1 82 ? 6.680 -5.671 -4.933 1.00 85.69 82 LEU A N 1
ATOM 578 C CA . LEU A 1 82 ? 6.922 -4.462 -4.155 1.00 85.69 82 LEU A CA 1
ATOM 579 C C . LEU A 1 82 ? 6.771 -4.762 -2.651 1.00 85.69 82 LEU A C 1
ATOM 581 O O . LEU A 1 82 ? 5.877 -5.511 -2.232 1.00 85.69 82 LEU A O 1
ATOM 585 N N . ARG A 1 83 ? 7.665 -4.218 -1.823 1.00 86.19 83 ARG A N 1
ATOM 586 C CA . ARG A 1 83 ? 7.555 -4.216 -0.354 1.00 86.19 83 ARG A CA 1
ATOM 587 C C . ARG A 1 83 ? 7.438 -2.781 0.113 1.00 86.19 83 ARG A C 1
ATOM 589 O O . ARG A 1 83 ? 8.268 -1.972 -0.283 1.00 86.19 83 ARG A O 1
ATOM 596 N N . ILE A 1 84 ? 6.441 -2.488 0.945 1.00 89.12 84 ILE A N 1
ATOM 597 C CA . ILE A 1 84 ? 6.172 -1.116 1.377 1.00 89.12 84 ILE A CA 1
ATOM 598 C C . ILE A 1 84 ? 6.155 -0.934 2.893 1.00 89.12 84 ILE A C 1
ATOM 600 O O . ILE A 1 84 ? 5.783 -1.841 3.638 1.00 89.12 84 ILE A O 1
ATOM 604 N N . ALA A 1 85 ? 6.512 0.274 3.317 1.00 88.94 85 ALA A N 1
ATOM 605 C CA . ALA A 1 85 ? 6.270 0.824 4.645 1.00 88.94 85 ALA A CA 1
ATOM 606 C C . ALA A 1 85 ? 5.850 2.292 4.495 1.00 88.94 85 ALA A C 1
ATOM 608 O O . ALA A 1 85 ? 6.386 2.984 3.638 1.00 88.94 85 ALA A O 1
ATOM 609 N N . ALA A 1 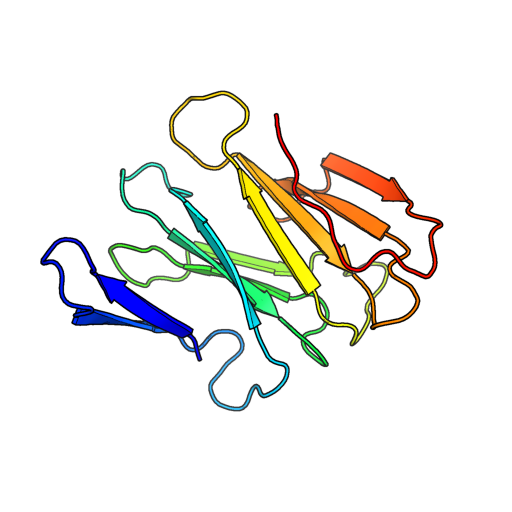86 ? 4.916 2.771 5.314 1.00 87.75 86 ALA A N 1
ATOM 610 C CA . ALA A 1 86 ? 4.469 4.163 5.291 1.00 87.75 86 ALA A CA 1
ATOM 611 C C . ALA A 1 86 ? 4.601 4.788 6.678 1.00 87.75 86 ALA A C 1
ATOM 613 O O . ALA A 1 86 ? 4.505 4.070 7.682 1.00 87.75 86 ALA A O 1
ATOM 614 N N . LYS A 1 87 ? 4.855 6.098 6.731 1.00 86.19 87 LYS A N 1
ATOM 615 C CA . LYS A 1 87 ? 5.021 6.812 7.997 1.00 86.19 87 LYS A CA 1
ATOM 616 C C . LYS A 1 87 ? 4.748 8.321 7.886 1.00 86.19 87 LYS A C 1
ATOM 618 O O . LYS A 1 87 ? 5.148 8.951 6.910 1.00 86.19 87 LYS A O 1
ATOM 623 N N . ASP A 1 88 ? 4.134 8.849 8.942 1.00 85.06 88 ASP A N 1
ATOM 624 C CA . ASP A 1 88 ? 4.081 10.266 9.324 1.00 85.06 88 ASP A CA 1
ATOM 625 C C . ASP A 1 88 ? 5.465 10.712 9.841 1.00 85.06 88 ASP A C 1
ATOM 627 O O . ASP A 1 88 ? 5.989 10.146 10.813 1.00 85.06 88 ASP A O 1
ATOM 631 N N . PHE A 1 89 ? 6.092 11.659 9.145 1.00 83.12 89 PHE A N 1
ATOM 632 C CA . PHE A 1 89 ? 7.434 12.157 9.449 1.00 83.12 89 PHE A CA 1
ATOM 633 C C . PHE A 1 89 ? 7.431 13.512 10.148 1.00 83.12 89 PHE A C 1
ATOM 635 O O . PHE A 1 89 ? 8.380 13.788 10.890 1.00 83.12 89 PHE A O 1
ATOM 642 N N . ASP A 1 90 ? 6.431 14.356 9.910 1.00 84.56 90 ASP A N 1
ATOM 643 C CA . ASP A 1 90 ? 6.367 15.684 10.522 1.00 84.56 90 ASP A CA 1
ATOM 644 C C . ASP A 1 90 ? 5.546 15.728 11.826 1.00 84.56 90 ASP A C 1
ATOM 646 O O . ASP A 1 90 ? 5.670 16.679 12.609 1.00 84.56 90 ASP A O 1
ATOM 650 N N . GLY A 1 91 ? 4.845 14.637 12.136 1.00 84.75 91 GLY A N 1
ATOM 651 C CA . GLY A 1 91 ? 4.110 14.414 13.371 1.00 84.75 91 GLY A CA 1
ATOM 652 C C . GLY A 1 91 ? 2.755 15.109 13.407 1.00 84.75 91 GLY A C 1
ATOM 653 O O . GLY A 1 91 ? 2.251 15.365 14.509 1.00 84.75 91 GLY A O 1
ATOM 654 N N . ASP A 1 92 ? 2.188 15.464 12.253 1.00 86.94 92 ASP A N 1
ATOM 655 C CA . ASP A 1 92 ? 0.885 16.120 12.170 1.00 86.94 92 ASP A CA 1
ATOM 656 C C . ASP A 1 92 ? -0.309 15.160 12.322 1.00 86.94 92 ASP A C 1
ATOM 658 O O . ASP A 1 92 ? -1.440 15.609 12.536 1.00 86.94 92 ASP A O 1
ATOM 662 N N . GLY A 1 93 ? -0.047 13.850 12.344 1.00 85.00 93 GLY A N 1
ATOM 663 C CA . GLY A 1 93 ? -1.049 12.801 12.475 1.00 85.00 93 GLY A CA 1
ATOM 664 C C . GLY A 1 93 ? -1.479 12.187 11.145 1.00 85.00 93 GLY A C 1
ATOM 665 O O . GLY A 1 93 ? -2.268 11.242 11.178 1.00 85.00 93 GLY A O 1
ATOM 666 N N . THR A 1 94 ? -0.952 12.666 10.017 1.00 88.56 94 THR A N 1
ATOM 667 C CA . THR A 1 94 ? -1.196 12.136 8.673 1.00 88.56 94 THR A CA 1
ATOM 668 C C . THR A 1 94 ? 0.063 11.506 8.083 1.00 88.56 94 THR A C 1
ATOM 670 O O . THR A 1 94 ? 1.195 11.843 8.414 1.00 88.56 94 THR A O 1
ATOM 673 N N . LEU A 1 95 ? -0.108 10.485 7.249 1.00 88.25 95 LEU A N 1
ATOM 674 C CA . LEU A 1 95 ? 0.995 9.819 6.577 1.00 88.25 95 LEU A CA 1
ATOM 675 C C . LEU A 1 95 ? 1.580 10.741 5.501 1.00 88.25 95 LEU A C 1
ATOM 677 O O . LEU A 1 95 ? 0.877 11.175 4.596 1.00 88.25 95 LEU A O 1
ATOM 681 N N . ASP A 1 96 ? 2.899 10.915 5.528 1.00 81.75 96 ASP A N 1
ATOM 682 C CA . ASP A 1 96 ? 3.600 11.744 4.543 1.00 81.75 96 ASP A CA 1
ATOM 683 C C . ASP A 1 96 ? 4.253 10.920 3.434 1.00 81.75 96 ASP A C 1
ATOM 685 O O . ASP A 1 96 ? 4.236 11.268 2.250 1.00 81.75 96 ASP A O 1
ATOM 689 N N . ASN A 1 97 ? 4.916 9.837 3.846 1.00 82.94 97 ASN A N 1
ATOM 690 C CA . ASN A 1 97 ? 5.911 9.163 3.028 1.00 82.94 97 ASN A CA 1
ATOM 691 C C . ASN A 1 97 ? 5.638 7.666 2.917 1.00 82.94 97 ASN A C 1
ATOM 693 O O . ASN A 1 97 ? 5.281 6.994 3.890 1.00 82.94 97 ASN A O 1
ATOM 697 N N . LEU A 1 98 ? 5.918 7.139 1.728 1.00 84.44 98 LEU A N 1
ATOM 698 C CA . LEU A 1 98 ? 5.933 5.724 1.398 1.00 84.44 98 LEU A CA 1
ATOM 699 C C . LEU A 1 98 ? 7.361 5.312 1.030 1.00 84.44 98 LEU A C 1
ATOM 701 O O . LEU A 1 98 ? 7.991 5.896 0.154 1.00 84.44 98 LEU A O 1
ATOM 705 N N . PHE A 1 99 ? 7.863 4.272 1.680 1.00 83.44 99 PHE A N 1
ATOM 706 C CA . PHE A 1 99 ? 9.118 3.614 1.340 1.00 83.44 99 PHE A CA 1
ATOM 707 C C . PHE A 1 99 ? 8.793 2.332 0.602 1.00 83.44 99 PHE A C 1
ATOM 709 O O . PHE A 1 99 ? 8.033 1.505 1.108 1.00 83.44 99 PHE A O 1
ATOM 716 N N . ALA A 1 100 ? 9.375 2.158 -0.577 1.00 81.56 100 ALA A N 1
ATOM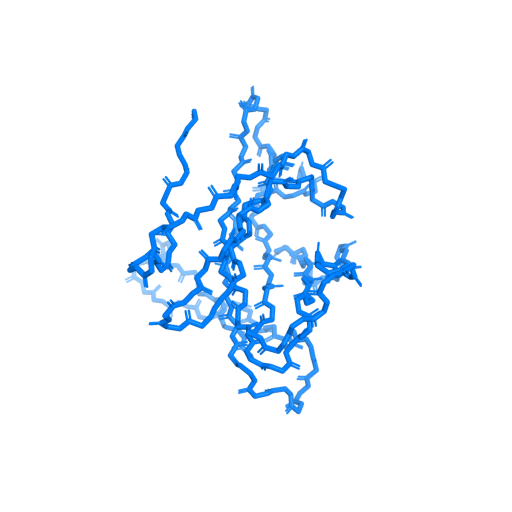 717 C CA . ALA A 1 100 ? 9.090 1.045 -1.458 1.00 81.56 100 ALA A CA 1
ATOM 718 C C . ALA A 1 100 ? 10.389 0.386 -1.927 1.00 81.56 100 ALA A C 1
ATOM 720 O O . ALA A 1 100 ? 11.213 1.013 -2.587 1.00 81.56 100 ALA A O 1
ATOM 721 N N . ALA A 1 101 ? 10.559 -0.891 -1.595 1.00 79.81 101 ALA A N 1
ATOM 722 C CA . ALA A 1 101 ? 11.680 -1.707 -2.042 1.00 79.81 101 ALA A CA 1
ATOM 723 C C . ALA A 1 101 ? 11.227 -2.634 -3.177 1.00 79.81 101 ALA A C 1
ATOM 725 O O . ALA A 1 101 ? 10.248 -3.378 -3.022 1.00 79.81 101 ALA A O 1
ATOM 726 N N . LEU A 1 102 ? 11.938 -2.590 -4.307 1.00 73.88 102 LEU A N 1
ATOM 727 C CA . LEU A 1 102 ? 11.672 -3.425 -5.478 1.00 73.88 102 LEU A CA 1
ATOM 728 C C . LEU A 1 102 ? 12.743 -4.510 -5.614 1.00 73.88 102 LEU A C 1
ATOM 730 O O . LEU A 1 102 ? 13.912 -4.204 -5.833 1.00 73.88 102 LEU A O 1
ATOM 734 N N . GLY A 1 103 ? 12.340 -5.781 -5.559 1.00 65.31 103 GLY A N 1
ATOM 735 C CA . GLY A 1 103 ? 13.239 -6.879 -5.919 1.00 65.31 103 GLY A CA 1
ATOM 736 C C . GLY A 1 103 ? 12.713 -8.275 -5.605 1.00 65.31 103 GLY A C 1
ATOM 737 O O . GLY A 1 103 ? 11.736 -8.463 -4.875 1.00 65.31 103 GLY A O 1
ATOM 738 N N . SER A 1 104 ? 13.347 -9.269 -6.227 1.00 60.00 104 SER A N 1
ATOM 739 C CA . SER A 1 104 ? 13.170 -10.689 -5.908 1.00 60.00 104 SER A CA 1
ATOM 740 C C . SER A 1 104 ? 14.092 -11.102 -4.757 1.00 60.00 104 SER A C 1
ATOM 742 O O . SER A 1 104 ? 14.930 -10.330 -4.309 1.00 60.00 104 SER A O 1
ATOM 744 N N . ASP A 1 105 ? 13.964 -12.343 -4.300 1.00 53.38 105 ASP A N 1
ATOM 745 C CA . ASP A 1 105 ? 14.719 -13.003 -3.225 1.00 53.38 105 ASP A CA 1
ATOM 746 C C . ASP A 1 105 ? 16.256 -13.059 -3.391 1.00 53.38 105 ASP A C 1
ATOM 748 O O . ASP A 1 105 ? 16.895 -13.821 -2.665 1.00 53.38 105 ASP A O 1
ATOM 752 N N . LYS A 1 106 ? 16.861 -12.277 -4.299 1.00 47.62 106 LYS A N 1
ATOM 753 C CA . LYS A 1 106 ? 18.318 -12.214 -4.525 1.00 47.62 106 LYS A CA 1
ATOM 754 C C . LYS A 1 106 ? 18.889 -10.861 -4.969 1.00 47.62 106 LYS A C 1
ATOM 756 O O . LYS A 1 106 ? 20.102 -10.758 -5.014 1.00 47.62 106 LYS A O 1
ATOM 761 N N . GLU A 1 107 ? 18.067 -9.870 -5.325 1.00 54.84 107 GLU A N 1
ATOM 762 C CA . GLU A 1 107 ? 18.540 -8.562 -5.817 1.00 54.84 107 GLU A CA 1
ATOM 763 C C . GLU A 1 107 ? 17.435 -7.518 -5.564 1.00 54.84 107 GLU A C 1
ATOM 765 O O . GLU A 1 107 ? 16.564 -7.295 -6.411 1.00 54.84 107 GLU A O 1
ATOM 770 N N . ILE A 1 108 ? 17.393 -6.929 -4.365 1.00 59.97 108 ILE A N 1
ATOM 771 C CA . ILE A 1 108 ? 16.731 -5.630 -4.183 1.00 59.97 108 ILE A CA 1
ATOM 772 C C . ILE A 1 108 ? 17.810 -4.583 -4.422 1.00 59.97 108 ILE A C 1
ATOM 774 O O . ILE A 1 108 ? 18.667 -4.401 -3.570 1.00 59.97 108 ILE A O 1
ATOM 778 N N . SER A 1 109 ? 17.771 -3.913 -5.571 1.00 63.31 109 SER A N 1
ATOM 779 C CA . SER A 1 109 ? 18.789 -2.912 -5.930 1.00 63.31 109 SER A CA 1
ATOM 780 C C . SER A 1 109 ? 18.378 -1.479 -5.583 1.00 63.31 109 SER A C 1
ATOM 782 O O . SER A 1 109 ? 19.199 -0.568 -5.636 1.00 63.31 109 SER A O 1
ATOM 784 N N . GLU A 1 110 ? 17.098 -1.246 -5.270 1.00 77.75 110 GLU A N 1
ATOM 785 C CA . GLU A 1 110 ? 16.567 0.108 -5.112 1.00 77.75 110 GLU A CA 1
ATOM 786 C C . GLU A 1 110 ? 15.433 0.173 -4.078 1.00 77.75 110 GLU A C 1
ATOM 788 O O . GLU A 1 110 ? 14.431 -0.551 -4.154 1.00 77.75 110 GLU A O 1
ATOM 793 N N . VAL A 1 111 ? 15.588 1.091 -3.126 1.00 85.62 111 VAL A N 1
ATOM 794 C CA . VAL A 1 111 ? 14.543 1.569 -2.224 1.00 85.62 111 VAL A CA 1
ATOM 795 C C . VAL A 1 111 ? 14.211 3.004 -2.620 1.00 85.62 111 VAL A C 1
ATOM 797 O O . VAL A 1 111 ? 15.087 3.863 -2.655 1.00 85.62 111 VAL A O 1
ATOM 800 N N . ARG A 1 112 ? 12.937 3.285 -2.885 1.00 88.00 112 ARG A N 1
ATOM 801 C CA . ARG A 1 112 ? 12.443 4.641 -3.149 1.00 88.00 112 ARG A CA 1
ATOM 802 C C . ARG A 1 112 ? 11.664 5.158 -1.956 1.00 88.00 112 ARG A C 1
ATOM 804 O O . ARG A 1 112 ? 10.799 4.453 -1.439 1.00 88.00 112 ARG A O 1
ATOM 811 N N . GLN A 1 113 ? 11.948 6.391 -1.564 1.00 90.31 113 GLN A N 1
ATOM 812 C CA . GLN A 1 113 ? 11.055 7.196 -0.747 1.00 90.31 113 GLN A CA 1
ATOM 813 C C . GLN A 1 113 ? 10.195 8.041 -1.684 1.00 90.31 113 GLN A C 1
ATOM 815 O O . GLN A 1 113 ? 10.722 8.767 -2.529 1.00 90.31 113 GLN A O 1
ATOM 820 N N . THR A 1 114 ? 8.881 7.975 -1.523 1.00 88.94 114 THR A N 1
ATOM 821 C CA . THR A 1 114 ? 7.926 8.799 -2.263 1.00 88.94 114 THR A CA 1
ATOM 822 C C . THR A 1 114 ? 6.973 9.504 -1.315 1.00 88.94 114 THR A C 1
ATOM 824 O O . THR A 1 114 ? 6.753 9.055 -0.190 1.00 88.94 114 THR A O 1
ATOM 827 N N . THR A 1 115 ? 6.355 10.575 -1.794 1.00 89.69 115 THR A N 1
ATOM 828 C CA . THR A 1 115 ? 5.086 11.067 -1.250 1.00 89.69 115 THR A CA 1
ATOM 829 C C . THR A 1 115 ? 3.964 10.068 -1.554 1.00 89.69 115 THR A C 1
ATOM 831 O O . THR A 1 115 ? 4.134 9.121 -2.335 1.00 89.69 115 THR A O 1
ATOM 834 N N . LEU A 1 116 ? 2.796 10.269 -0.943 1.00 87.62 116 LEU A N 1
ATOM 835 C CA . LEU A 1 116 ? 1.638 9.390 -1.133 1.00 87.62 116 LEU A CA 1
ATOM 836 C C . LEU A 1 116 ? 0.929 9.525 -2.487 1.00 87.62 116 LEU A C 1
ATOM 838 O O . LEU A 1 116 ? 0.102 8.679 -2.793 1.00 87.62 116 LEU A O 1
ATOM 842 N N . ASP A 1 117 ? 1.288 10.514 -3.308 1.00 86.19 117 ASP A N 1
ATOM 843 C CA . ASP A 1 117 ? 0.860 10.622 -4.715 1.00 86.19 117 ASP A CA 1
ATOM 844 C C . ASP A 1 117 ? 1.836 9.931 -5.696 1.00 86.19 117 ASP A C 1
ATOM 846 O O . ASP A 1 117 ? 1.696 10.015 -6.918 1.00 86.19 117 ASP A O 1
ATOM 850 N N . GLY A 1 118 ? 2.868 9.266 -5.165 1.00 85.56 118 GLY A N 1
ATOM 851 C CA . GLY A 1 118 ? 3.891 8.575 -5.943 1.00 85.56 118 GLY A CA 1
ATOM 852 C C . GLY A 1 118 ? 5.044 9.455 -6.427 1.00 85.56 118 GLY A C 1
ATOM 853 O O . GLY A 1 118 ? 5.925 8.947 -7.127 1.00 85.56 118 GLY A O 1
ATOM 854 N N . SER A 1 119 ? 5.095 10.742 -6.061 1.00 89.31 119 SER A N 1
ATOM 855 C CA . SER A 1 119 ? 6.233 11.599 -6.413 1.00 89.31 119 SER A CA 1
ATOM 856 C C . SER A 1 119 ? 7.503 11.159 -5.678 1.00 89.31 119 SER A C 1
ATOM 858 O O . SER A 1 119 ? 7.517 10.987 -4.461 1.00 89.31 119 SER A O 1
ATOM 860 N N . LEU A 1 120 ? 8.598 10.980 -6.422 1.00 89.38 120 LEU A N 1
ATOM 861 C CA . LEU A 1 120 ? 9.886 10.568 -5.863 1.00 89.38 120 LEU A CA 1
ATOM 862 C C . LEU A 1 120 ? 10.479 11.676 -4.982 1.00 89.38 120 LEU A C 1
ATOM 864 O O . LEU A 1 120 ? 10.666 12.803 -5.441 1.00 89.38 120 LEU A O 1
ATOM 868 N N . VAL A 1 121 ? 10.819 11.325 -3.743 1.00 89.69 121 VAL A N 1
ATOM 869 C CA . VAL A 1 121 ? 11.540 12.186 -2.797 1.00 89.69 121 VAL A CA 1
ATOM 870 C C . VAL A 1 121 ? 13.025 11.843 -2.811 1.00 89.69 121 VAL A C 1
ATOM 872 O O . VAL A 1 121 ? 13.855 12.734 -2.977 1.00 89.69 121 VAL A O 1
ATOM 875 N N . ASP A 1 122 ? 13.353 10.557 -2.663 1.00 87.50 122 ASP A N 1
ATOM 876 C CA . ASP A 1 122 ? 14.734 10.077 -2.623 1.00 87.50 122 ASP A CA 1
ATOM 877 C C . ASP A 1 122 ? 14.845 8.624 -3.105 1.00 87.50 122 ASP A C 1
ATOM 879 O O . ASP A 1 122 ? 13.879 7.854 -3.062 1.00 87.50 122 ASP A O 1
ATOM 883 N N . THR A 1 123 ? 16.049 8.246 -3.526 1.00 86.94 123 THR A N 1
ATOM 884 C CA . THR A 1 123 ? 16.408 6.877 -3.894 1.00 86.94 123 THR A CA 1
ATOM 885 C C . THR A 1 123 ? 17.616 6.435 -3.079 1.00 86.94 123 THR A C 1
ATOM 887 O O . THR A 1 123 ? 18.707 6.993 -3.195 1.00 86.94 123 THR A O 1
ATOM 890 N N . LEU A 1 124 ? 17.444 5.354 -2.325 1.00 82.44 124 LEU A N 1
ATOM 891 C CA . LEU A 1 124 ? 18.524 4.613 -1.694 1.00 82.44 124 LEU A CA 1
ATOM 892 C C . LEU A 1 124 ? 18.853 3.389 -2.556 1.00 82.44 124 LEU A C 1
ATOM 894 O O . LEU A 1 124 ? 18.014 2.512 -2.759 1.00 82.44 124 LEU A O 1
ATOM 898 N N . VAL A 1 125 ? 20.086 3.333 -3.053 1.00 77.56 125 VAL A N 1
ATOM 899 C CA . VAL A 1 125 ? 20.620 2.148 -3.733 1.00 77.56 125 VAL A CA 1
ATOM 900 C C . VAL A 1 125 ? 21.145 1.188 -2.673 1.00 77.56 125 VAL A C 1
ATOM 902 O O . VAL A 1 125 ? 21.927 1.596 -1.812 1.00 77.56 125 VAL A O 1
ATOM 905 N N . GLU A 1 126 ? 20.697 -0.061 -2.734 1.00 74.69 126 GLU A N 1
ATOM 906 C CA . GLU A 1 126 ? 21.151 -1.132 -1.851 1.00 74.69 126 GLU A CA 1
ATOM 907 C C . GLU A 1 126 ? 21.948 -2.147 -2.672 1.00 74.69 126 GLU A C 1
ATOM 909 O O . GLU A 1 126 ? 21.448 -2.681 -3.661 1.00 74.69 126 GLU A O 1
ATOM 914 N N . ASP A 1 127 ? 23.196 -2.380 -2.267 1.00 70.75 127 ASP A N 1
ATOM 915 C CA . ASP A 1 127 ? 24.148 -3.241 -2.982 1.00 70.75 127 ASP A CA 1
ATOM 916 C C . ASP A 1 127 ? 24.332 -4.608 -2.283 1.00 70.75 127 ASP A C 1
ATOM 918 O O . ASP A 1 127 ? 25.172 -5.411 -2.696 1.00 70.75 127 ASP A O 1
ATOM 922 N N . ASP A 1 128 ? 23.593 -4.878 -1.198 1.00 72.81 128 ASP A N 1
ATOM 923 C CA . ASP A 1 128 ? 23.598 -6.177 -0.519 1.00 72.81 128 ASP A CA 1
ATOM 924 C C . ASP A 1 128 ? 22.619 -7.160 -1.190 1.00 72.81 128 ASP A C 1
ATOM 926 O O . ASP A 1 128 ? 21.398 -7.052 -1.055 1.00 72.81 128 ASP A O 1
ATOM 930 N N . ASP A 1 129 ? 23.166 -8.184 -1.854 1.00 68.12 129 ASP A N 1
ATOM 931 C CA . ASP A 1 129 ? 22.424 -9.291 -2.487 1.00 68.12 129 ASP A CA 1
ATOM 932 C C . ASP A 1 129 ? 21.516 -10.078 -1.505 1.00 68.12 129 ASP A C 1
ATOM 934 O O . ASP A 1 129 ? 20.691 -10.903 -1.917 1.00 68.12 129 ASP A O 1
ATOM 938 N N . LEU A 1 130 ? 21.673 -9.874 -0.190 1.00 69.50 130 LEU A N 1
ATOM 939 C CA . LEU A 1 130 ? 20.849 -10.466 0.868 1.00 69.50 130 LEU A CA 1
ATOM 940 C C . LEU A 1 130 ? 19.834 -9.486 1.476 1.00 69.50 130 LEU A C 1
ATOM 942 O O . LEU A 1 130 ? 19.140 -9.848 2.434 1.00 69.50 130 LEU A O 1
ATOM 946 N N . PHE A 1 131 ? 19.715 -8.263 0.956 1.00 70.31 131 PHE A N 1
ATOM 947 C CA . PHE A 1 131 ? 18.693 -7.332 1.411 1.00 70.31 131 PHE A CA 1
ATOM 948 C C . PHE A 1 131 ? 17.313 -7.726 0.873 1.00 70.31 131 PHE A C 1
ATOM 950 O O . PHE A 1 131 ? 17.070 -7.798 -0.329 1.00 70.31 131 PHE A O 1
ATOM 957 N N . PHE A 1 132 ? 16.371 -7.951 1.793 1.00 63.84 132 PHE A N 1
ATOM 958 C CA . PHE A 1 132 ? 14.982 -8.319 1.477 1.00 63.84 132 PHE A CA 1
ATOM 959 C C . PHE A 1 132 ? 13.958 -7.265 1.919 1.00 63.84 132 PHE A C 1
ATOM 961 O O . PHE A 1 132 ? 12.747 -7.498 1.836 1.00 63.84 132 PHE A O 1
ATOM 968 N N . GLY A 1 133 ? 14.442 -6.117 2.395 1.00 69.44 133 GLY A N 1
ATOM 969 C CA . GLY A 1 133 ? 13.646 -5.020 2.930 1.00 69.44 133 GLY A CA 1
ATOM 970 C C . GLY A 1 133 ? 14.200 -4.490 4.251 1.00 69.44 133 GLY A C 1
ATOM 971 O O . GLY A 1 133 ? 15.021 -5.126 4.910 1.00 69.44 133 GLY A O 1
ATOM 972 N N . GLY A 1 134 ? 13.718 -3.313 4.646 1.00 67.00 134 GLY A N 1
ATOM 973 C CA . GLY A 1 134 ? 14.127 -2.624 5.866 1.00 67.00 134 GLY A CA 1
ATOM 974 C C . GLY A 1 134 ? 12.932 -2.115 6.665 1.00 67.00 134 GLY A C 1
ATOM 975 O O . GLY A 1 134 ? 11.824 -1.985 6.146 1.00 67.00 134 GLY A O 1
ATOM 976 N N . TYR A 1 135 ? 13.174 -1.823 7.942 1.00 66.50 135 TYR A N 1
ATOM 977 C CA . TYR A 1 135 ? 12.274 -1.018 8.762 1.00 66.50 135 TYR A CA 1
ATOM 978 C C . TYR A 1 135 ? 12.814 0.407 8.792 1.00 66.50 135 TYR A C 1
ATOM 980 O O . TYR A 1 135 ? 13.938 0.630 9.241 1.00 66.50 135 TYR A O 1
ATOM 988 N N . PHE A 1 136 ? 12.014 1.360 8.330 1.00 67.88 136 PHE A N 1
ATOM 989 C CA . PHE A 1 136 ? 12.400 2.765 8.278 1.00 67.88 136 PHE A CA 1
ATOM 990 C C . PHE A 1 136 ? 11.863 3.472 9.526 1.00 67.88 136 PHE A C 1
ATOM 992 O O . PHE A 1 136 ? 10.658 3.495 9.780 1.00 67.88 136 PHE A O 1
ATOM 999 N N . LEU A 1 137 ? 12.779 3.985 10.349 1.00 59.72 137 LEU A N 1
ATOM 1000 C CA . LEU A 1 137 ? 12.486 4.767 11.550 1.00 59.72 137 LEU A CA 1
ATOM 1001 C C . LEU A 1 137 ? 12.927 6.217 11.313 1.00 59.72 137 LEU A C 1
ATOM 1003 O O . LEU A 1 137 ? 13.847 6.460 10.537 1.00 59.72 137 LEU A O 1
ATOM 1007 N N . GLY A 1 138 ? 12.268 7.160 11.984 1.00 56.56 138 GLY A N 1
ATOM 1008 C CA . GLY A 1 138 ? 12.400 8.606 11.770 1.00 56.56 138 GLY A CA 1
ATOM 1009 C C . GLY A 1 138 ? 11.894 9.383 12.967 1.00 56.56 138 GLY A C 1
ATOM 1010 O O . GLY A 1 138 ? 10.847 8.951 13.500 1.00 56.56 138 GLY A O 1
#

Radius of gyration: 15.0 Å; chains: 1; bounding box: 40×30×37 Å

Secondary structure (DSSP, 8-state):
-EEEEE-TTSS-EEEEEE-TT-TT--S-EEEEEE-SSSSSSPEEEEEE-TTSTTEEEEE-TTT--EEEEEETTTTS---SPEEEEEE-SSSSSS--EEEEEEEETTEEEEEEEEETTS-EEEEEE---TT--------